Protein AF-A0A9D7U8A9-F1 (afdb_monomer_lite)

Structure (mmCIF, N/CA/C/O backbone):
data_AF-A0A9D7U8A9-F1
#
_entry.id   AF-A0A9D7U8A9-F1
#
loop_
_atom_site.group_PDB
_atom_site.id
_atom_site.type_symbol
_atom_site.label_atom_id
_atom_site.label_alt_id
_atom_site.label_comp_id
_atom_site.label_asym_id
_atom_site.label_entity_id
_atom_site.label_seq_id
_atom_site.pdbx_PDB_ins_code
_atom_site.Cartn_x
_atom_site.Cartn_y
_atom_site.Cartn_z
_atom_site.occupan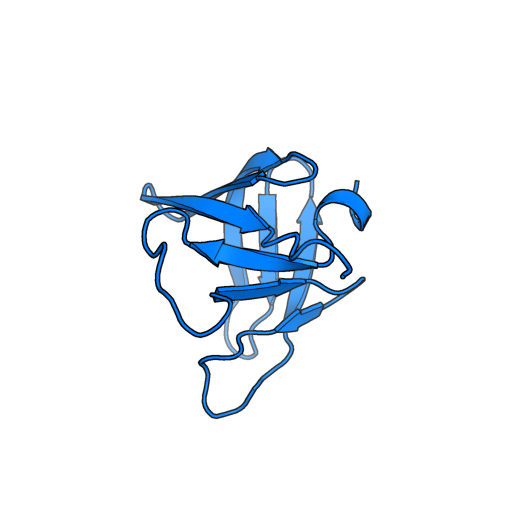cy
_atom_site.B_iso_or_equiv
_atom_site.auth_seq_id
_atom_site.auth_comp_id
_atom_site.auth_asym_id
_atom_site.auth_atom_id
_atom_site.pdbx_PDB_model_num
ATOM 1 N N . MET A 1 1 ? -2.957 -7.579 12.300 1.00 56.00 1 MET A N 1
ATOM 2 C CA . MET A 1 1 ? -2.716 -6.271 11.647 1.00 56.00 1 MET A CA 1
ATOM 3 C C . MET A 1 1 ? -2.223 -6.410 10.210 1.00 56.00 1 MET A C 1
ATOM 5 O O . MET A 1 1 ? -2.652 -5.613 9.397 1.00 56.00 1 MET A O 1
ATOM 9 N N . SER A 1 2 ? -1.360 -7.377 9.865 1.00 61.00 2 SER A N 1
ATOM 10 C CA . SER A 1 2 ? -0.862 -7.561 8.485 1.00 61.00 2 SER A CA 1
ATOM 11 C C . SER A 1 2 ? -1.961 -7.830 7.456 1.00 61.00 2 SER A C 1
ATOM 13 O O . SER A 1 2 ? -1.874 -7.354 6.332 1.00 61.00 2 SER A O 1
ATOM 15 N N . ASP A 1 3 ? -3.002 -8.562 7.842 1.00 77.19 3 ASP A N 1
ATOM 16 C CA . ASP A 1 3 ? -3.951 -9.103 6.864 1.00 77.19 3 ASP A CA 1
ATOM 17 C C . ASP A 1 3 ? -4.935 -8.047 6.343 1.00 77.19 3 ASP A C 1
ATOM 19 O O . ASP A 1 3 ? -5.462 -8.171 5.242 1.00 77.19 3 ASP A O 1
ATOM 23 N N . GLU A 1 4 ? -5.144 -6.961 7.096 1.00 83.88 4 GLU A N 1
ATOM 24 C CA . GLU A 1 4 ? -6.028 -5.865 6.684 1.00 83.88 4 GLU A CA 1
ATOM 25 C C . GLU A 1 4 ? -5.496 -5.113 5.469 1.00 83.88 4 GLU A C 1
ATOM 27 O O . GLU A 1 4 ? -6.285 -4.539 4.721 1.00 83.88 4 GLU A O 1
ATOM 32 N N . ILE A 1 5 ? -4.182 -5.135 5.243 1.00 89.62 5 ILE A N 1
ATOM 33 C CA . ILE A 1 5 ? -3.564 -4.410 4.134 1.00 89.62 5 ILE A CA 1
ATOM 34 C C . ILE A 1 5 ? -3.379 -5.263 2.877 1.00 89.62 5 ILE A C 1
ATOM 36 O O . ILE A 1 5 ? -3.076 -4.711 1.826 1.00 89.62 5 ILE A O 1
ATOM 40 N N . ILE A 1 6 ? -3.594 -6.579 2.963 1.00 92.25 6 ILE A N 1
ATOM 41 C CA . ILE A 1 6 ? -3.428 -7.497 1.830 1.00 92.25 6 ILE A CA 1
ATOM 42 C C . ILE A 1 6 ? -4.461 -7.177 0.742 1.00 92.25 6 ILE A C 1
ATOM 44 O O . ILE A 1 6 ? -5.646 -6.971 1.039 1.00 92.25 6 ILE A O 1
ATOM 48 N N . GLY A 1 7 ? -4.012 -7.142 -0.510 1.00 92.75 7 GLY A N 1
ATOM 49 C CA . GLY A 1 7 ? -4.832 -6.913 -1.695 1.00 92.75 7 GLY A CA 1
ATOM 50 C C . GLY A 1 7 ? -4.257 -5.867 -2.648 1.00 92.75 7 GLY A C 1
ATOM 51 O O . GLY A 1 7 ? -3.154 -5.356 -2.458 1.00 92.75 7 GLY A O 1
ATOM 52 N N . LEU A 1 8 ? -5.043 -5.558 -3.676 1.00 93.19 8 LEU A N 1
ATOM 53 C CA . LEU A 1 8 ? -4.716 -4.578 -4.707 1.00 93.19 8 LEU A CA 1
ATOM 54 C C . LEU A 1 8 ? -5.176 -3.175 -4.296 1.00 93.19 8 LEU A C 1
ATOM 56 O O . LEU A 1 8 ? -6.301 -3.003 -3.814 1.00 93.19 8 LEU A O 1
ATOM 60 N N . TRP A 1 9 ? -4.324 -2.181 -4.532 1.00 93.88 9 TRP A N 1
ATOM 61 C CA . TRP A 1 9 ? -4.510 -0.799 -4.102 1.00 93.88 9 TRP A CA 1
ATOM 62 C C . TRP A 1 9 ? -4.347 0.177 -5.267 1.00 93.88 9 TRP A C 1
ATOM 64 O O . TRP A 1 9 ? -3.361 0.127 -5.997 1.00 93.88 9 TRP A O 1
ATOM 74 N N . TRP A 1 10 ? -5.304 1.090 -5.410 1.00 93.88 10 TRP A N 1
ATOM 75 C CA . TRP A 1 10 ? -5.301 2.161 -6.406 1.00 93.88 10 TRP A CA 1
ATOM 76 C C . TRP A 1 10 ? -5.144 3.506 -5.719 1.00 93.88 10 TRP A C 1
ATOM 78 O O . TRP A 1 10 ? -5.732 3.713 -4.655 1.00 93.88 10 TRP A O 1
ATOM 88 N N . ASP A 1 11 ? -4.410 4.428 -6.339 1.00 93.06 11 ASP A N 1
ATOM 89 C CA . ASP A 1 11 ? -4.420 5.829 -5.926 1.00 93.06 11 ASP A CA 1
ATOM 90 C C . ASP A 1 11 ? -5.854 6.376 -6.012 1.00 93.06 11 ASP A C 1
ATOM 92 O O . ASP A 1 11 ? -6.523 6.307 -7.046 1.00 93.06 11 ASP A O 1
ATOM 96 N N . ALA A 1 12 ? -6.355 6.905 -4.898 1.00 92.50 12 ALA A N 1
ATOM 97 C CA . ALA A 1 12 ? -7.716 7.414 -4.799 1.00 92.50 12 ALA A CA 1
ATOM 98 C C . ALA A 1 12 ? -7.967 8.650 -5.684 1.00 92.50 12 ALA A C 1
ATOM 100 O O . ALA A 1 12 ? -9.125 8.965 -5.988 1.00 92.50 12 ALA A O 1
ATOM 101 N N . ASN A 1 13 ? -6.905 9.351 -6.092 1.00 90.56 13 ASN A N 1
ATOM 102 C CA . ASN A 1 13 ? -6.965 10.491 -7.000 1.00 90.56 13 ASN A CA 1
ATOM 103 C C . ASN A 1 13 ? -6.994 10.052 -8.472 1.00 90.56 13 ASN A C 1
ATOM 105 O O . ASN A 1 13 ? -7.522 10.782 -9.311 1.00 90.56 13 ASN A O 1
ATOM 109 N N . GLU A 1 14 ? -6.526 8.842 -8.786 1.00 87.31 14 GLU A N 1
ATOM 110 C CA . GLU A 1 1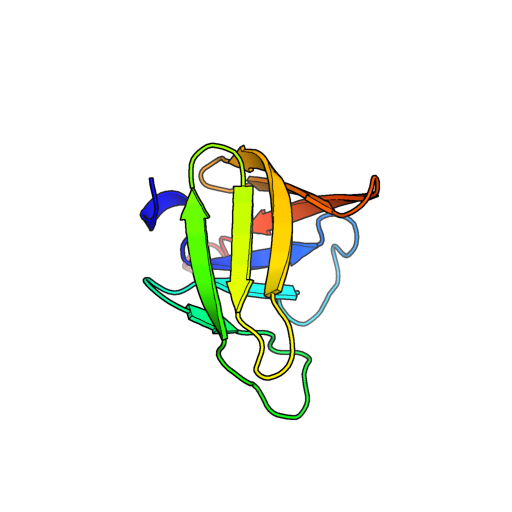4 ? -6.481 8.293 -10.145 1.00 87.31 14 GLU A CA 1
ATOM 111 C C . GLU A 1 14 ? -7.615 7.292 -10.395 1.00 87.31 14 GLU A C 1
ATOM 113 O O . GLU A 1 14 ? -7.421 6.113 -10.684 1.00 87.31 14 GLU A O 1
ATOM 118 N N . LYS A 1 15 ? -8.857 7.778 -10.324 1.00 74.06 15 LYS A N 1
ATOM 119 C CA . LYS A 1 15 ? -10.070 6.935 -10.400 1.00 74.06 15 LYS A CA 1
ATOM 120 C C . LYS A 1 15 ? -10.214 6.099 -11.678 1.00 74.06 15 LYS A C 1
ATOM 122 O O . LYS A 1 15 ? -10.983 5.143 -11.682 1.00 74.06 15 LYS A O 1
ATOM 127 N N . ASN A 1 16 ? -9.512 6.475 -12.746 1.00 82.25 16 ASN A N 1
ATOM 128 C CA . ASN A 1 16 ? -9.544 5.800 -14.044 1.00 82.25 16 ASN A CA 1
ATOM 129 C C . ASN A 1 16 ? -8.234 5.059 -14.356 1.00 82.25 16 ASN A C 1
ATOM 131 O O . ASN A 1 16 ? -8.036 4.667 -15.506 1.00 82.25 16 ASN A O 1
ATOM 135 N N . ALA A 1 17 ? -7.334 4.895 -13.377 1.00 84.12 17 ALA A N 1
ATOM 136 C CA . ALA A 1 17 ? -6.094 4.160 -13.583 1.00 84.12 17 ALA A CA 1
ATOM 137 C C . ALA A 1 17 ? -6.407 2.720 -14.042 1.00 84.12 17 ALA A C 1
ATOM 139 O O . ALA A 1 17 ? -7.168 2.008 -13.373 1.00 84.12 17 ALA A O 1
ATOM 140 N N . PRO A 1 18 ? -5.854 2.273 -15.186 1.00 86.00 18 PRO A N 1
ATOM 141 C CA . PRO A 1 18 ? -6.143 0.951 -15.739 1.00 86.00 18 PRO A CA 1
ATOM 142 C C . PRO A 1 18 ? -5.537 -0.184 -14.901 1.00 86.00 18 PRO A C 1
ATOM 144 O O . PRO A 1 18 ? -5.981 -1.327 -15.004 1.00 86.00 18 PRO A O 1
ATOM 147 N N . ILE A 1 19 ? -4.552 0.135 -14.057 1.00 89.19 19 ILE A N 1
ATOM 148 C CA . ILE A 1 19 ? -3.788 -0.796 -13.226 1.00 89.19 19 ILE A CA 1
ATOM 149 C C . ILE A 1 19 ? -3.732 -0.306 -11.776 1.00 89.19 19 ILE A C 1
ATOM 151 O O . ILE A 1 19 ? -3.927 0.878 -11.504 1.00 89.19 19 ILE A O 1
ATOM 155 N N . ALA A 1 20 ? -3.512 -1.233 -10.843 1.00 91.25 20 ALA A N 1
ATOM 156 C CA . ALA A 1 20 ? -3.297 -0.901 -9.438 1.00 91.25 20 ALA A CA 1
ATOM 157 C C . ALA A 1 20 ? -1.933 -0.223 -9.253 1.00 91.25 20 ALA A C 1
ATOM 159 O O . ALA A 1 20 ? -0.969 -0.588 -9.923 1.00 91.25 20 ALA A O 1
ATOM 160 N N . SER A 1 21 ? -1.837 0.699 -8.295 1.00 92.31 21 SER A N 1
ATOM 161 C CA . SER A 1 21 ? -0.562 1.304 -7.897 1.00 92.31 21 SER A CA 1
ATOM 162 C C . SER A 1 21 ? 0.373 0.259 -7.289 1.00 92.31 21 SER A C 1
ATOM 164 O O . SER A 1 21 ? 1.574 0.288 -7.534 1.00 92.31 21 SER A O 1
ATOM 166 N N . PHE A 1 22 ? -0.177 -0.666 -6.496 1.00 93.75 22 PHE A N 1
ATOM 167 C CA . PHE A 1 22 ? 0.557 -1.809 -5.960 1.00 93.75 22 PHE A CA 1
ATOM 168 C C . PHE A 1 22 ? -0.371 -2.932 -5.478 1.00 93.75 22 PHE A C 1
ATOM 170 O O . PHE A 1 22 ? -1.551 -2.727 -5.180 1.00 93.75 22 PHE A O 1
ATOM 177 N N . GLU A 1 23 ? 0.196 -4.126 -5.347 1.00 93.94 23 GLU A N 1
ATOM 178 C CA . GLU A 1 23 ? -0.403 -5.282 -4.686 1.00 93.94 23 GLU A CA 1
ATOM 179 C C . GLU A 1 23 ? 0.376 -5.607 -3.414 1.00 93.94 23 GLU A C 1
ATOM 181 O O . GLU A 1 23 ? 1.601 -5.679 -3.439 1.00 93.94 23 GLU A O 1
ATOM 186 N N . ILE A 1 24 ? -0.321 -5.836 -2.301 1.00 94.00 24 ILE A N 1
ATOM 187 C CA . ILE A 1 24 ? 0.295 -6.309 -1.060 1.00 94.00 24 ILE A CA 1
ATOM 188 C C . ILE A 1 24 ? -0.116 -7.754 -0.810 1.00 94.00 24 ILE A C 1
ATOM 190 O O . ILE A 1 24 ? -1.292 -8.053 -0.606 1.00 94.00 24 ILE A O 1
ATOM 194 N N . ASN A 1 25 ? 0.884 -8.623 -0.743 1.00 91.81 25 ASN A N 1
ATOM 195 C CA . ASN A 1 25 ? 0.778 -10.014 -0.333 1.00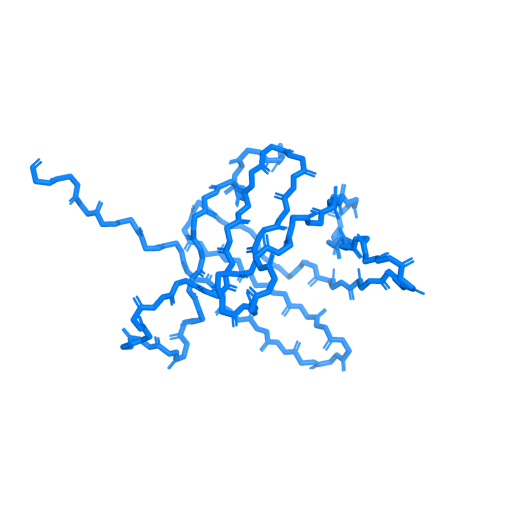 91.81 25 ASN A CA 1
ATOM 196 C C . ASN A 1 25 ? 1.216 -10.181 1.126 1.00 91.81 25 ASN A C 1
ATOM 198 O O . ASN A 1 25 ? 1.541 -9.216 1.802 1.00 91.81 25 ASN A O 1
ATOM 202 N N . LYS A 1 26 ? 1.234 -11.407 1.662 1.00 90.12 26 LYS A N 1
ATOM 203 C CA . LYS A 1 26 ? 1.528 -11.640 3.093 1.00 90.12 26 LYS A CA 1
ATOM 204 C C . LYS A 1 26 ? 2.871 -11.053 3.560 1.00 90.12 26 LYS A C 1
ATOM 206 O O . LYS A 1 26 ? 2.984 -10.644 4.711 1.00 90.12 26 LYS A O 1
ATOM 211 N N . ASN A 1 27 ? 3.880 -11.059 2.684 1.00 90.31 27 ASN A N 1
ATOM 212 C CA . ASN A 1 27 ? 5.253 -10.649 3.002 1.00 90.31 27 ASN A CA 1
ATOM 213 C C . ASN A 1 27 ? 5.898 -9.755 1.926 1.00 90.31 27 ASN A C 1
ATOM 215 O O . ASN A 1 27 ? 7.058 -9.366 2.094 1.00 90.31 27 ASN A O 1
ATOM 219 N N . THR A 1 28 ? 5.211 -9.502 0.811 1.00 94.62 28 THR A N 1
ATOM 220 C CA . THR A 1 28 ? 5.748 -8.765 -0.339 1.00 94.62 28 THR A CA 1
ATOM 221 C C . THR A 1 28 ? 4.781 -7.692 -0.824 1.00 94.62 28 THR A C 1
ATOM 223 O O . THR A 1 28 ? 3.578 -7.779 -0.582 1.00 94.62 28 THR A O 1
ATOM 226 N N . ILE A 1 29 ? 5.331 -6.663 -1.460 1.00 94.94 29 ILE A N 1
ATOM 227 C CA . ILE A 1 29 ? 4.613 -5.641 -2.216 1.00 94.94 29 ILE A CA 1
ATOM 228 C C . ILE A 1 29 ? 5.118 -5.671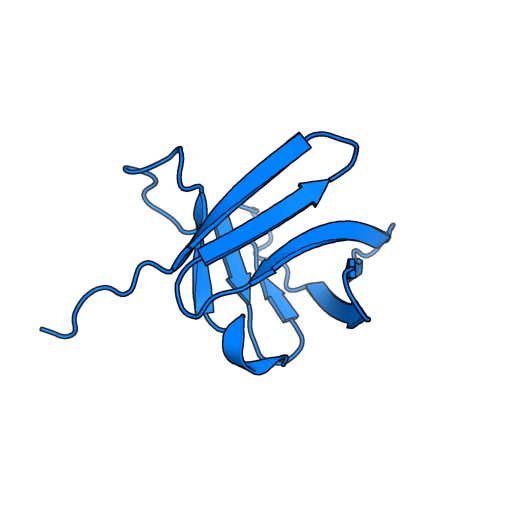 -3.661 1.00 94.94 29 ILE A C 1
ATOM 230 O O . ILE A 1 29 ? 6.324 -5.741 -3.888 1.00 94.94 29 ILE A O 1
ATOM 234 N N . LEU A 1 30 ? 4.196 -5.641 -4.614 1.00 94.25 30 LEU A N 1
ATOM 235 C CA . LEU A 1 30 ? 4.456 -5.648 -6.052 1.00 94.25 30 LEU A CA 1
ATOM 236 C C . LEU A 1 30 ? 3.960 -4.334 -6.656 1.00 94.25 30 LEU A C 1
ATOM 238 O O . LEU A 1 30 ? 2.872 -3.882 -6.302 1.00 94.25 30 LEU A O 1
ATOM 242 N N . TYR A 1 31 ? 4.719 -3.765 -7.591 1.00 91.94 31 TYR A N 1
ATOM 243 C CA . TYR A 1 31 ? 4.339 -2.576 -8.358 1.00 91.94 31 TYR A CA 1
ATOM 244 C C . TYR A 1 31 ? 4.059 -2.971 -9.816 1.00 91.94 31 TYR A C 1
ATOM 246 O O . TYR A 1 31 ? 5.010 -3.174 -10.570 1.00 91.94 31 TYR A O 1
ATOM 254 N N . PRO A 1 32 ? 2.782 -3.105 -10.227 1.00 87.75 32 PRO A N 1
ATOM 255 C CA . PRO A 1 32 ? 2.421 -3.597 -11.560 1.00 87.75 32 PRO A CA 1
ATOM 256 C C . PRO A 1 32 ? 2.889 -2.716 -12.722 1.00 87.75 32 PRO A C 1
ATOM 258 O O . PRO A 1 32 ? 3.005 -3.209 -13.835 1.00 87.75 32 PRO A O 1
ATOM 261 N N . ASP A 1 33 ? 3.122 -1.424 -12.478 1.00 82.06 33 ASP A N 1
ATOM 262 C CA . ASP A 1 33 ? 3.568 -0.469 -13.504 1.00 82.06 33 ASP A CA 1
ATOM 263 C C . ASP A 1 33 ? 5.095 -0.444 -13.691 1.00 82.06 33 ASP A C 1
ATOM 265 O O . ASP A 1 33 ? 5.622 0.233 -14.568 1.00 82.06 33 ASP A O 1
ATOM 269 N N . HIS A 1 34 ? 5.846 -1.158 -12.848 1.00 80.94 34 HIS A N 1
ATOM 270 C CA . HIS A 1 34 ? 7.295 -1.242 -13.000 1.00 80.94 34 HIS A CA 1
ATOM 271 C C . HIS A 1 34 ? 7.631 -2.319 -14.036 1.00 80.94 34 HIS A C 1
ATOM 273 O O . HIS A 1 34 ? 7.174 -3.453 -13.906 1.00 80.94 34 HIS A O 1
ATOM 279 N N . GLU A 1 35 ? 8.476 -1.995 -15.023 1.00 72.69 35 GLU A N 1
ATOM 280 C CA . GLU A 1 35 ? 8.843 -2.909 -16.124 1.00 72.69 35 GLU A CA 1
ATOM 281 C C . GLU A 1 35 ? 9.302 -4.290 -15.623 1.00 72.69 35 GLU A C 1
ATOM 283 O O . GLU A 1 35 ? 8.934 -5.325 -16.182 1.00 72.69 35 GLU A O 1
ATOM 288 N N . GLU A 1 36 ? 10.039 -4.318 -14.513 1.00 75.81 36 GLU A N 1
ATOM 289 C CA . GLU A 1 36 ? 10.591 -5.542 -13.926 1.00 75.81 36 GLU A CA 1
ATOM 290 C C . GLU A 1 36 ? 9.590 -6.351 -13.086 1.00 75.81 36 GLU A C 1
ATOM 292 O O . GLU A 1 36 ? 9.899 -7.481 -12.714 1.00 75.81 36 GLU A O 1
ATOM 297 N N . HIS A 1 37 ? 8.402 -5.810 -12.777 1.00 72.44 37 HIS A N 1
ATOM 298 C CA . HIS A 1 37 ? 7.402 -6.441 -11.900 1.00 72.44 37 HIS A CA 1
ATOM 299 C C . HIS A 1 37 ? 8.022 -6.992 -10.601 1.00 72.44 37 HIS A C 1
ATOM 301 O O . HIS A 1 37 ? 7.698 -8.087 -10.138 1.00 72.44 37 HIS A O 1
ATOM 307 N N . ALA A 1 38 ? 8.963 -6.242 -10.028 1.00 81.44 38 ALA A N 1
ATOM 308 C CA . ALA A 1 38 ? 9.725 -6.688 -8.877 1.00 81.44 38 ALA A CA 1
ATOM 309 C C . ALA A 1 38 ? 8.853 -6.747 -7.610 1.00 81.44 38 ALA A C 1
ATOM 311 O O . ALA A 1 38 ? 8.106 -5.817 -7.287 1.00 81.44 38 ALA A O 1
ATOM 312 N N . GLU A 1 39 ? 8.981 -7.850 -6.870 1.00 91.69 39 GLU A N 1
ATOM 313 C CA . GLU A 1 39 ? 8.386 -8.023 -5.548 1.00 91.69 39 GLU A CA 1
ATOM 314 C C . GLU A 1 39 ? 9.376 -7.625 -4.451 1.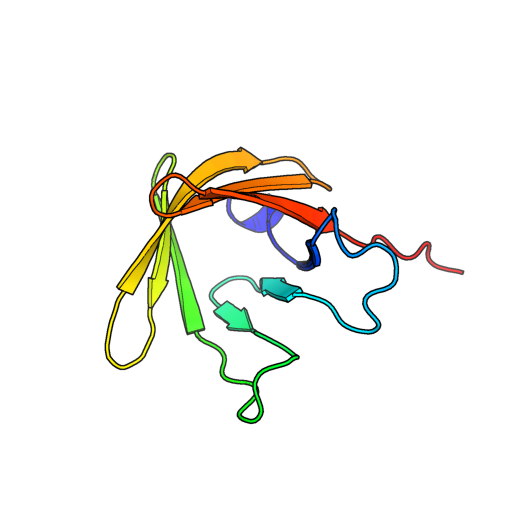00 91.69 39 GLU A C 1
ATOM 316 O O . GLU A 1 39 ? 10.423 -8.248 -4.270 1.00 91.69 39 GLU A O 1
ATOM 321 N N . TYR A 1 40 ? 8.999 -6.646 -3.635 1.00 94.75 40 TYR A N 1
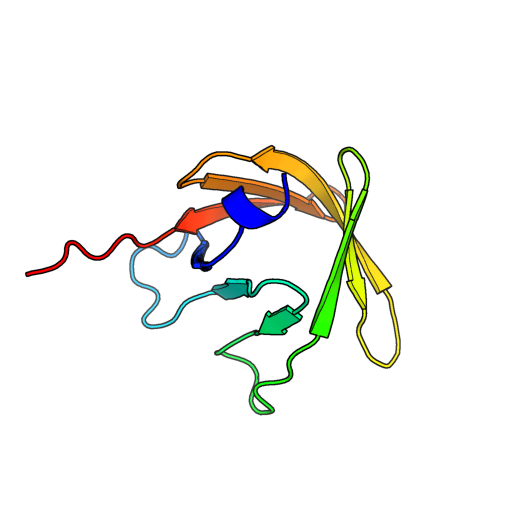ATOM 322 C CA . TYR A 1 40 ? 9.818 -6.174 -2.524 1.00 94.75 40 TYR A CA 1
ATOM 323 C C . TYR A 1 40 ? 9.298 -6.706 -1.201 1.00 94.75 40 TYR A C 1
ATOM 325 O O . TYR A 1 40 ? 8.091 -6.811 -0.982 1.00 94.75 40 TYR A O 1
ATOM 333 N N . LYS A 1 41 ? 10.195 -7.010 -0.261 1.00 95.94 41 LYS A N 1
ATOM 334 C CA . LYS A 1 41 ? 9.764 -7.288 1.114 1.00 95.94 41 LYS A CA 1
ATOM 335 C C . LYS A 1 41 ? 9.222 -6.010 1.735 1.00 95.94 41 LYS A C 1
ATOM 337 O O . LYS A 1 41 ? 9.726 -4.920 1.474 1.00 95.94 41 LYS A O 1
ATOM 342 N N . TYR A 1 42 ? 8.243 -6.155 2.618 1.00 95.00 42 TYR A N 1
ATOM 343 C CA . TYR A 1 42 ? 7.778 -5.046 3.440 1.00 95.00 42 TYR A CA 1
ATOM 344 C C . TYR A 1 42 ? 7.676 -5.444 4.909 1.00 95.00 42 TYR A C 1
ATOM 346 O O . TYR A 1 42 ? 7.659 -6.622 5.277 1.00 95.00 42 TYR A O 1
ATOM 354 N N . LYS A 1 43 ? 7.605 -4.435 5.774 1.00 94.38 43 LYS A N 1
ATOM 355 C CA . LYS A 1 43 ? 7.351 -4.612 7.200 1.00 94.38 43 LYS A CA 1
ATOM 356 C C . LYS A 1 43 ? 6.509 -3.467 7.728 1.00 94.38 43 LYS A C 1
ATOM 358 O O . LYS A 1 43 ? 6.840 -2.306 7.526 1.00 94.38 43 LYS A O 1
ATOM 363 N N . ILE A 1 44 ? 5.469 -3.798 8.486 1.00 92.75 44 ILE A N 1
ATOM 364 C CA . ILE A 1 44 ? 4.756 -2.825 9.315 1.00 92.75 44 ILE A CA 1
ATOM 365 C C . ILE A 1 44 ? 5.302 -2.899 10.735 1.00 92.75 44 ILE A C 1
ATOM 367 O O . ILE A 1 44 ? 5.370 -3.977 11.331 1.00 92.75 44 ILE A O 1
ATOM 371 N N . LYS A 1 45 ? 5.668 -1.751 11.305 1.00 92.12 45 LYS A N 1
ATOM 372 C CA . LYS A 1 45 ? 6.021 -1.636 12.722 1.00 92.12 45 LYS A CA 1
ATOM 373 C C . LYS A 1 45 ? 5.386 -0.375 13.292 1.00 92.12 45 LYS A C 1
ATOM 375 O O . LYS A 1 45 ? 5.758 0.724 12.899 1.00 92.12 45 LYS A O 1
ATOM 380 N N . LYS A 1 46 ? 4.484 -0.550 14.263 1.00 89.00 46 LYS A N 1
ATOM 381 C CA . LYS A 1 46 ? 3.679 0.537 14.844 1.00 89.00 46 LYS A CA 1
ATOM 382 C C . LYS A 1 46 ? 2.922 1.292 13.742 1.00 89.00 46 LYS A C 1
ATOM 384 O O . LYS A 1 46 ? 2.102 0.691 13.062 1.00 89.00 46 LYS A O 1
ATOM 389 N N . ASP A 1 47 ? 3.224 2.568 13.563 1.00 92.81 47 ASP A N 1
ATOM 390 C CA . ASP A 1 47 ? 2.656 3.494 12.593 1.00 92.81 47 ASP A CA 1
ATOM 391 C C . ASP A 1 47 ? 3.589 3.712 11.395 1.00 92.81 47 ASP A C 1
ATOM 393 O O . ASP A 1 47 ? 3.529 4.750 10.754 1.00 92.81 47 ASP A O 1
ATOM 397 N N . SER A 1 48 ? 4.488 2.773 11.096 1.00 94.19 48 SER A N 1
ATOM 398 C CA . SER A 1 48 ? 5.418 2.881 9.967 1.00 94.19 48 SER A CA 1
ATOM 399 C C . SER A 1 48 ? 5.331 1.674 9.035 1.00 94.19 48 SER A C 1
ATOM 401 O O . SER A 1 48 ? 5.317 0.523 9.488 1.00 94.19 48 SER A O 1
ATOM 403 N N . PHE A 1 49 ? 5.303 1.956 7.736 1.00 95.31 49 PHE A N 1
ATOM 404 C CA . PHE A 1 49 ? 5.350 1.008 6.630 1.00 95.31 49 PHE A CA 1
ATOM 405 C C . PHE A 1 49 ? 6.728 1.095 5.969 1.00 95.31 49 PHE A C 1
ATOM 407 O O . PHE A 1 49 ? 7.115 2.162 5.499 1.00 95.31 49 PHE A O 1
ATOM 414 N N . PHE A 1 50 ? 7.476 -0.006 5.971 1.00 95.88 50 PHE A N 1
ATOM 415 C CA . PHE A 1 50 ? 8.818 -0.095 5.395 1.00 95.88 50 PHE A CA 1
ATOM 416 C C . PHE A 1 50 ? 8.801 -0.999 4.172 1.00 95.88 50 PHE A C 1
ATOM 418 O O . PHE A 1 50 ? 8.261 -2.102 4.260 1.00 95.88 50 PHE A O 1
ATOM 425 N N . ILE A 1 51 ? 9.439 -0.571 3.087 1.00 95.50 51 ILE A N 1
ATOM 426 C CA . ILE A 1 51 ? 9.633 -1.357 1.864 1.00 95.50 51 ILE A CA 1
ATOM 427 C C . ILE A 1 51 ? 11.135 -1.487 1.631 1.00 95.50 51 ILE A C 1
ATOM 429 O O . ILE A 1 51 ? 11.856 -0.489 1.658 1.00 95.50 51 ILE A O 1
ATOM 433 N N . PHE A 1 52 ? 11.599 -2.718 1.445 1.00 95.50 52 PHE A N 1
ATOM 434 C CA . PHE A 1 52 ? 13.012 -3.048 1.297 1.00 95.50 52 PHE A CA 1
ATOM 435 C C . PHE A 1 52 ? 13.320 -3.241 -0.190 1.00 95.50 52 PHE A C 1
ATOM 437 O O . PHE A 1 52 ? 13.062 -4.316 -0.734 1.00 95.50 52 PHE A O 1
ATOM 444 N N . TYR A 1 53 ? 13.832 -2.186 -0.822 1.00 92.25 53 TYR A N 1
ATOM 445 C CA . TYR A 1 53 ? 14.413 -2.242 -2.163 1.00 92.25 53 TYR A CA 1
ATOM 446 C C . TYR A 1 53 ? 15.848 -2.777 -2.080 1.00 92.25 53 TYR A C 1
ATOM 448 O O . TYR A 1 53 ? 16.409 -2.876 -0.985 1.00 92.25 53 TYR A O 1
ATOM 456 N N . GLU A 1 54 ? 16.445 -3.124 -3.222 1.00 90.88 54 GLU A N 1
ATOM 457 C CA . GLU A 1 54 ? 17.816 -3.656 -3.267 1.00 90.88 54 GLU A CA 1
ATOM 458 C C . GLU A 1 54 ? 18.836 -2.662 -2.694 1.00 90.88 54 GLU A C 1
ATOM 460 O O . GLU A 1 54 ? 19.660 -3.033 -1.858 1.00 90.88 54 GLU A O 1
ATOM 465 N N . ASP A 1 55 ? 18.703 -1.383 -3.057 1.00 93.38 55 ASP A N 1
ATOM 466 C CA . ASP A 1 55 ? 19.685 -0.349 -2.712 1.00 93.38 55 ASP A CA 1
ATOM 467 C C . ASP A 1 55 ? 19.292 0.521 -1.510 1.00 93.38 55 ASP A C 1
ATOM 469 O O . ASP A 1 55 ? 20.128 1.232 -0.945 1.00 93.38 55 ASP A O 1
ATOM 473 N N . TYR A 1 56 ? 18.017 0.521 -1.109 1.00 94.56 56 TYR A N 1
ATOM 474 C CA . TYR A 1 56 ? 17.530 1.399 -0.045 1.00 94.56 56 TYR A CA 1
ATOM 475 C C . TYR A 1 56 ? 16.251 0.890 0.628 1.00 94.56 56 TYR A C 1
ATOM 477 O O . TYR A 1 56 ? 15.553 -0.001 0.148 1.00 94.56 56 TYR A O 1
ATOM 485 N N . ILE A 1 57 ? 15.913 1.496 1.768 1.00 95.94 57 ILE A N 1
ATOM 486 C CA . ILE A 1 57 ? 14.661 1.232 2.480 1.00 95.94 57 ILE A CA 1
ATOM 487 C C . ILE A 1 57 ? 13.783 2.473 2.374 1.00 95.94 57 ILE A C 1
ATOM 489 O O . ILE A 1 57 ? 14.157 3.541 2.858 1.00 95.94 57 ILE A O 1
ATOM 493 N N . SER A 1 58 ? 12.602 2.324 1.778 1.00 95.00 58 SER A N 1
ATOM 494 C CA . SER A 1 58 ? 11.567 3.357 1.826 1.00 95.00 58 SER A CA 1
ATOM 495 C C . SER A 1 58 ? 10.765 3.226 3.116 1.00 95.00 58 SER A C 1
ATOM 497 O O . SER A 1 58 ? 10.462 2.114 3.557 1.00 95.00 58 SER A O 1
ATOM 499 N N . SER A 1 59 ? 10.414 4.356 3.726 1.00 96.38 59 SER A N 1
ATOM 500 C CA . SER A 1 59 ? 9.593 4.397 4.934 1.00 96.38 59 SER A CA 1
ATOM 501 C C . SER A 1 59 ? 8.483 5.431 4.814 1.00 96.38 59 SER A C 1
ATOM 503 O O . SER A 1 59 ? 8.751 6.599 4.531 1.00 96.38 59 SER A O 1
ATOM 505 N N . SER A 1 60 ? 7.263 5.017 5.136 1.00 97.25 60 SER A N 1
ATOM 506 C CA . SER A 1 60 ? 6.086 5.882 5.193 1.00 97.25 60 SER A CA 1
ATOM 507 C C . SER A 1 60 ? 5.430 5.784 6.564 1.00 97.25 60 SER A C 1
ATOM 509 O O . SER A 1 60 ? 5.337 4.699 7.143 1.00 97.25 60 SER A O 1
ATOM 511 N N . LYS A 1 61 ? 4.920 6.902 7.082 1.00 97.69 61 LYS A N 1
ATOM 512 C CA . LYS A 1 61 ? 4.060 6.893 8.264 1.00 97.69 61 LYS A CA 1
ATOM 513 C C . LYS A 1 61 ? 2.651 6.476 7.859 1.00 97.69 61 LYS A C 1
ATOM 515 O O . LYS A 1 61 ? 2.049 7.074 6.976 1.00 97.69 61 LYS A O 1
ATOM 520 N N . ILE A 1 62 ? 2.108 5.482 8.536 1.00 96.00 62 ILE A N 1
ATOM 521 C CA . ILE A 1 62 ? 0.720 5.063 8.414 1.00 96.00 62 ILE A CA 1
ATOM 522 C C . ILE A 1 62 ? -0.133 6.064 9.190 1.00 96.00 62 ILE A C 1
ATOM 524 O O . ILE A 1 62 ? -0.089 6.109 10.420 1.00 96.00 62 ILE A O 1
ATOM 528 N N . LEU A 1 63 ? -0.919 6.863 8.474 1.00 96.38 63 LEU A N 1
ATOM 529 C CA . LEU A 1 63 ? -1.899 7.753 9.094 1.00 96.38 63 LEU A CA 1
ATOM 530 C C . LEU A 1 63 ? -3.187 6.995 9.415 1.00 96.38 63 LEU A C 1
ATOM 532 O O . LEU A 1 63 ? -3.811 7.232 10.450 1.00 96.38 63 LEU A O 1
ATOM 536 N N . LYS A 1 64 ? -3.577 6.064 8.536 1.00 94.00 64 LYS A N 1
ATOM 537 C CA . LYS A 1 64 ? -4.842 5.338 8.648 1.00 94.00 64 LYS A CA 1
ATOM 538 C C . LYS A 1 64 ? -4.811 4.025 7.871 1.00 94.00 64 LYS A C 1
ATOM 540 O O . LYS A 1 64 ? -4.414 4.003 6.710 1.00 94.00 64 LYS A O 1
ATOM 545 N N . ILE A 1 65 ? -5.294 2.950 8.492 1.00 91.31 65 ILE A N 1
ATOM 546 C CA . ILE A 1 65 ? -5.570 1.666 7.831 1.00 91.31 65 ILE A CA 1
ATOM 547 C C . ILE A 1 65 ? -7.029 1.309 8.083 1.00 91.31 65 ILE A C 1
ATOM 549 O O . ILE A 1 65 ? -7.510 1.361 9.216 1.00 91.31 65 ILE A O 1
ATOM 553 N N . ARG A 1 66 ? -7.736 0.971 7.009 1.00 90.94 66 ARG A N 1
ATOM 554 C CA . ARG A 1 66 ? -9.065 0.360 7.021 1.00 90.94 66 ARG A CA 1
ATOM 555 C C . ARG A 1 66 ? -9.083 -0.794 6.029 1.00 90.94 66 ARG A C 1
ATOM 557 O O . ARG A 1 66 ? -8.171 -0.947 5.222 1.00 90.94 66 ARG A O 1
ATOM 564 N N . LYS A 1 67 ? -10.169 -1.566 6.056 1.00 89.38 67 LYS A N 1
ATOM 565 C CA . LYS A 1 67 ? -10.399 -2.688 5.137 1.00 89.38 67 LYS A CA 1
ATOM 566 C C . LYS A 1 67 ? -10.233 -2.299 3.660 1.00 89.38 67 LYS A C 1
ATOM 568 O O . LYS A 1 67 ? -9.773 -3.123 2.875 1.00 89.38 67 LYS A O 1
ATOM 573 N N . ASP A 1 68 ? -10.621 -1.079 3.304 1.00 91.69 68 ASP A N 1
ATOM 574 C CA . ASP A 1 68 ? -10.740 -0.562 1.940 1.00 91.69 68 ASP A CA 1
ATOM 575 C C . ASP A 1 68 ? -9.938 0.722 1.677 1.00 91.69 68 ASP A C 1
ATOM 577 O O . ASP A 1 68 ? -9.894 1.167 0.534 1.00 91.69 68 ASP A O 1
ATOM 581 N N . SER A 1 69 ? -9.296 1.311 2.692 1.00 93.81 69 SER A N 1
ATOM 582 C CA . SER A 1 69 ? -8.531 2.558 2.559 1.00 93.81 69 SER A CA 1
ATOM 583 C C . SER A 1 69 ? -7.199 2.495 3.306 1.00 93.81 69 SER A C 1
ATOM 585 O O . SER A 1 69 ? -7.172 2.089 4.472 1.00 93.81 69 SER A O 1
ATOM 587 N N . LEU A 1 70 ? -6.133 2.988 2.687 1.00 95.12 70 LEU A N 1
ATOM 588 C CA . LEU A 1 70 ? -4.796 3.102 3.258 1.00 95.12 70 LEU A CA 1
ATOM 589 C C . LEU A 1 70 ? -4.286 4.525 3.041 1.00 95.12 70 LEU A C 1
ATOM 591 O O . LEU A 1 70 ? -4.209 4.991 1.911 1.00 95.12 70 LEU A O 1
ATOM 595 N N . GLU A 1 71 ? -3.932 5.207 4.123 1.00 96.81 71 GLU A N 1
ATOM 596 C CA . GLU A 1 71 ? -3.396 6.565 4.078 1.00 96.81 71 GLU A CA 1
ATOM 597 C C . GLU A 1 71 ? -1.966 6.567 4.613 1.00 96.81 71 GLU A C 1
ATOM 599 O O . GLU A 1 71 ? -1.712 6.192 5.766 1.00 96.81 71 GLU A O 1
ATOM 604 N N . LEU A 1 72 ? -1.038 6.986 3.758 1.00 96.94 72 LEU A N 1
ATOM 605 C CA . LEU A 1 72 ? 0.389 7.032 4.040 1.00 96.94 72 LEU A CA 1
ATOM 606 C C . LEU A 1 72 ? 0.888 8.471 3.951 1.00 96.94 72 LEU A C 1
ATOM 608 O O . LEU A 1 72 ? 0.474 9.224 3.077 1.00 96.94 72 LEU A O 1
ATOM 612 N N . ASN A 1 73 ? 1.813 8.836 4.831 1.00 97.56 73 ASN A N 1
ATOM 613 C CA . ASN A 1 73 ? 2.611 10.045 4.714 1.00 97.56 73 ASN A CA 1
ATOM 614 C C . ASN A 1 73 ? 4.063 9.658 4.433 1.00 97.56 73 ASN A C 1
ATOM 616 O O . ASN A 1 73 ? 4.722 9.043 5.276 1.00 97.56 73 ASN A O 1
ATOM 620 N N . THR A 1 74 ? 4.553 10.032 3.259 1.00 96.06 74 THR A N 1
ATOM 621 C CA . THR A 1 74 ? 5.932 9.809 2.830 1.00 96.06 74 THR A CA 1
ATOM 622 C C . THR A 1 74 ? 6.590 11.170 2.665 1.00 96.06 74 THR A C 1
ATOM 624 O O . THR A 1 74 ? 6.209 11.940 1.789 1.00 96.06 74 THR A O 1
ATOM 627 N N . ASN A 1 75 ? 7.562 11.496 3.521 1.00 93.88 75 ASN A N 1
ATOM 628 C CA . ASN A 1 75 ? 8.319 12.756 3.460 1.00 93.88 75 ASN A CA 1
ATOM 629 C C . ASN A 1 75 ? 7.446 14.030 3.399 1.00 93.88 75 ASN A C 1
ATOM 631 O O . ASN A 1 75 ? 7.796 15.000 2.733 1.00 93.88 75 ASN A O 1
ATOM 635 N N . GLY A 1 76 ? 6.303 14.039 4.094 1.00 94.50 76 GLY A N 1
ATOM 636 C CA . GLY A 1 76 ? 5.372 15.172 4.126 1.00 94.50 76 GLY A CA 1
ATOM 637 C C . GLY A 1 76 ? 4.267 15.119 3.067 1.00 94.50 76 GLY A C 1
ATOM 638 O O . GLY A 1 76 ? 3.301 15.871 3.181 1.00 94.50 76 GLY A O 1
ATOM 639 N N . GLN A 1 77 ? 4.353 14.212 2.091 1.00 96.56 77 GLN A N 1
ATOM 640 C CA . GLN A 1 77 ? 3.307 13.988 1.097 1.00 96.56 77 GLN A CA 1
ATOM 641 C C . GLN A 1 77 ? 2.323 12.926 1.586 1.00 96.56 77 GLN A C 1
ATOM 643 O O . GLN A 1 77 ? 2.730 11.831 1.971 1.00 96.56 77 GLN A O 1
ATOM 648 N N . ILE A 1 78 ? 1.028 13.244 1.556 1.00 97.12 78 ILE A N 1
ATOM 649 C CA . ILE A 1 78 ? -0.038 12.297 1.890 1.00 97.12 78 ILE A CA 1
ATOM 650 C C . ILE A 1 78 ? -0.517 11.610 0.612 1.00 97.12 78 ILE A C 1
ATOM 652 O O . ILE A 1 78 ? -0.943 12.279 -0.329 1.00 97.12 78 ILE A O 1
ATOM 656 N N . SER A 1 79 ? -0.489 10.282 0.615 1.00 96.19 79 SER A N 1
ATOM 657 C CA . SER A 1 79 ? -1.060 9.432 -0.427 1.00 96.19 79 SER A CA 1
ATOM 658 C C . SER A 1 79 ? -2.221 8.635 0.155 1.00 96.19 79 SER A C 1
ATOM 660 O O . SER A 1 79 ? -2.100 8.029 1.225 1.00 96.19 79 SER A O 1
ATOM 662 N N . LEU A 1 80 ? -3.348 8.635 -0.555 1.00 96.38 80 LEU A N 1
ATOM 663 C CA . LEU A 1 80 ? -4.533 7.866 -0.203 1.00 96.38 80 LEU A CA 1
ATOM 664 C C . LEU A 1 80 ? -4.735 6.771 -1.243 1.00 96.38 80 LEU A C 1
ATOM 666 O O . LEU A 1 80 ? -4.918 7.060 -2.422 1.00 96.38 80 LEU A O 1
ATOM 670 N N . PHE A 1 81 ? -4.771 5.530 -0.780 1.00 95.31 81 PHE A N 1
ATOM 671 C CA . PHE A 1 81 ? -5.037 4.367 -1.603 1.00 95.31 81 PHE A CA 1
ATOM 672 C C . PHE A 1 81 ? -6.360 3.727 -1.207 1.00 95.31 81 PHE A C 1
ATOM 674 O O . PHE A 1 81 ? -6.716 3.670 -0.026 1.00 95.31 81 PHE A O 1
ATOM 681 N N . VAL A 1 82 ? -7.076 3.212 -2.197 1.00 94.12 82 VAL A N 1
ATOM 682 C CA . VAL A 1 82 ? -8.324 2.471 -2.016 1.00 94.12 82 VAL A CA 1
ATOM 683 C C . VAL A 1 82 ? -8.194 1.073 -2.597 1.00 94.12 82 VAL A C 1
ATOM 685 O O . VAL A 1 82 ? -7.596 0.882 -3.657 1.00 94.12 82 VAL A O 1
ATOM 688 N N . LYS A 1 83 ? -8.763 0.075 -1.918 1.00 90.88 83 LYS A N 1
ATOM 689 C CA . LYS A 1 83 ? -8.874 -1.257 -2.514 1.00 90.88 83 LYS A CA 1
ATOM 690 C C . LYS A 1 83 ? -9.985 -1.238 -3.546 1.00 90.88 83 LYS A C 1
ATOM 692 O O . LYS A 1 83 ? -11.133 -0.950 -3.206 1.00 90.88 83 LYS A O 1
ATOM 697 N N . ASN A 1 84 ? -9.680 -1.609 -4.786 1.00 73.62 84 ASN A N 1
ATOM 698 C CA . ASN A 1 84 ? -10.732 -1.892 -5.752 1.00 73.62 84 ASN A CA 1
ATOM 699 C C . ASN A 1 84 ? -11.312 -3.267 -5.423 1.00 73.62 84 ASN A C 1
ATOM 701 O O . ASN A 1 84 ? -10.840 -4.304 -5.888 1.00 73.62 84 ASN A O 1
ATOM 705 N N . ILE A 1 85 ? -12.331 -3.276 -4.570 1.00 61.94 85 ILE A N 1
ATOM 706 C CA . ILE A 1 85 ? -13.171 -4.448 -4.365 1.00 61.94 85 ILE A CA 1
ATOM 707 C C . ILE A 1 85 ? -14.073 -4.522 -5.600 1.00 61.94 85 ILE A C 1
ATOM 709 O O . ILE A 1 85 ? -15.233 -4.110 -5.547 1.00 61.94 85 ILE A O 1
ATOM 713 N N . LYS A 1 86 ? -13.550 -4.970 -6.750 1.00 53.09 86 LYS A N 1
ATOM 714 C CA . LYS A 1 86 ? -14.443 -5.344 -7.850 1.00 53.09 86 LYS A CA 1
ATOM 715 C C . LYS A 1 86 ? -15.397 -6.391 -7.282 1.00 53.09 86 LYS A C 1
ATOM 717 O O . LYS A 1 86 ? -14.960 -7.442 -6.813 1.00 53.09 86 LYS A O 1
ATOM 722 N N . LYS A 1 87 ? -16.682 -6.022 -7.234 1.00 41.53 87 LYS A N 1
ATOM 723 C CA . LYS A 1 87 ? -17.788 -6.913 -6.893 1.00 41.53 87 LYS A CA 1
ATOM 724 C C . LYS A 1 87 ? -17.600 -8.181 -7.712 1.00 41.53 87 LYS A C 1
ATOM 726 O O . LYS A 1 87 ? -17.445 -8.091 -8.925 1.00 41.53 87 LYS A O 1
ATOM 731 N N . SER A 1 88 ? -17.568 -9.320 -7.036 1.00 35.88 88 SER A N 1
ATOM 732 C CA . SER A 1 88 ? -17.828 -10.597 -7.683 1.00 35.88 88 SER A CA 1
ATOM 733 C C . SER A 1 88 ? -19.146 -10.453 -8.450 1.00 35.88 88 SER A C 1
ATOM 735 O O . SER A 1 88 ? -20.160 -10.137 -7.824 1.00 35.88 88 SER A O 1
ATOM 737 N N . ASP A 1 89 ? -19.093 -10.569 -9.776 1.00 37.88 89 ASP A N 1
ATOM 738 C CA . ASP A 1 89 ? -20.255 -10.980 -10.570 1.00 37.88 89 ASP A CA 1
ATOM 739 C C . ASP A 1 89 ? -20.583 -12.449 -10.257 1.00 37.88 89 ASP A C 1
ATOM 741 O O . ASP A 1 89 ? -19.627 -13.223 -9.988 1.00 37.88 89 ASP A O 1
#

Secondary structure (DSSP, 8-state):
-GGGG-EEEEETT-TT-SS-SEEE-SSEEE-TTSTT-PEEEEEEETTEEEEE-SS-EEEEEEEEE-SSEEEEEETTEEEEEEE------

Radius of gyration: 12.73 Å; chains: 1; bounding box: 40×27×31 Å

Sequence (89 aa):
MSDEIIGLWWDANEKNAPIASFEINKNTILYPDHEEHAEYKYKIKKDSFFIFYEDYISSSKILKIRKDSLELNTNGQISLFVKNIKKSD

Foldseek 3Di:
DQVLQAAFKAFPVCPPPPGGCWGDDSFWIFGPPDPVRDTWGWDDDDQKIWTDDPVDIFIWGFPDTGSFWTWTHGPNDITIIGHPPPDDD

pLDDT: mean 88.0, std 12.96, range [35.88, 97.69]